Protein AF-A0A660LWH9-F1 (afdb_monomer_lite)

Sequence (101 aa):
MKLIKMLILSAFFALNLSALTEGVEYQTLAKPLNVPKNSVVKVFSYDCPHCYKFDRTITRKLMSKLDGVKFIPYHLSTKGKLGETTSKIFAALISIDEANG

Secondary structure (DSSP, 8-state):
-HHHHHHHHGGGG-----PPPBTTTB---SS-----SSEEEEEE-TT-HHHHHHIIIIIHHHHTTSTTPEEEEEE-TTSSTTHHHHHHHHHHHHHHHHHH-

Structure (mmCIF, N/CA/C/O backbone):
data_AF-A0A660LWH9-F1
#
_entry.id   AF-A0A660LWH9-F1
#
loop_
_atom_site.group_PDB
_atom_site.id
_atom_site.type_symbol
_atom_site.label_atom_id
_atom_site.label_alt_id
_atom_site.label_comp_id
_atom_site.label_asym_id
_atom_site.label_entity_id
_atom_site.label_seq_id
_atom_site.pdbx_PDB_ins_code
_atom_site.Cartn_x
_atom_site.Cartn_y
_atom_site.Cartn_z
_atom_site.occupancy
_atom_site.B_iso_or_equiv
_atom_site.auth_seq_id
_atom_site.auth_comp_id
_atom_site.auth_asym_id
_atom_site.auth_atom_id
_atom_site.pdbx_PDB_model_num
ATOM 1 N N . MET A 1 1 ? -17.688 36.190 45.289 1.00 48.94 1 MET A N 1
ATOM 2 C CA . MET A 1 1 ? -16.814 36.699 44.197 1.00 48.94 1 MET A CA 1
ATOM 3 C C . MET A 1 1 ? -15.541 35.875 43.939 1.00 48.94 1 MET A C 1
ATOM 5 O O . MET A 1 1 ? -15.004 35.989 42.846 1.00 48.94 1 MET A O 1
ATOM 9 N N . LYS A 1 2 ? -15.038 35.052 44.881 1.00 51.75 2 LYS A N 1
ATOM 10 C CA . LYS A 1 2 ? -13.839 34.208 44.662 1.00 51.75 2 LYS A CA 1
ATOM 11 C C . LYS A 1 2 ? -14.124 32.892 43.912 1.00 51.75 2 LYS A C 1
ATOM 13 O O . LYS A 1 2 ? -13.319 32.505 43.078 1.00 51.75 2 LYS A O 1
ATOM 18 N N . LEU A 1 3 ? -15.291 32.268 44.124 1.00 52.19 3 LEU A N 1
ATOM 19 C CA . LEU A 1 3 ? -15.672 31.027 43.423 1.00 52.19 3 LEU A CA 1
ATOM 20 C C . LEU A 1 3 ? -15.918 31.224 41.915 1.00 52.19 3 LEU A C 1
ATOM 22 O O . LEU A 1 3 ? -15.504 30.396 41.116 1.00 52.19 3 LEU A O 1
ATOM 26 N N . ILE A 1 4 ? -16.520 32.348 41.514 1.00 56.91 4 ILE A N 1
ATOM 27 C CA . ILE A 1 4 ? -16.802 32.644 40.095 1.00 56.91 4 ILE A CA 1
ATOM 28 C C . ILE A 1 4 ? -15.503 32.916 39.314 1.00 56.91 4 ILE A C 1
ATOM 30 O O . ILE A 1 4 ? -15.394 32.540 38.153 1.00 56.91 4 ILE A O 1
ATOM 34 N N . LYS A 1 5 ? -14.479 33.492 39.962 1.00 51.22 5 LYS A N 1
ATOM 35 C CA . LYS A 1 5 ? -13.157 33.704 39.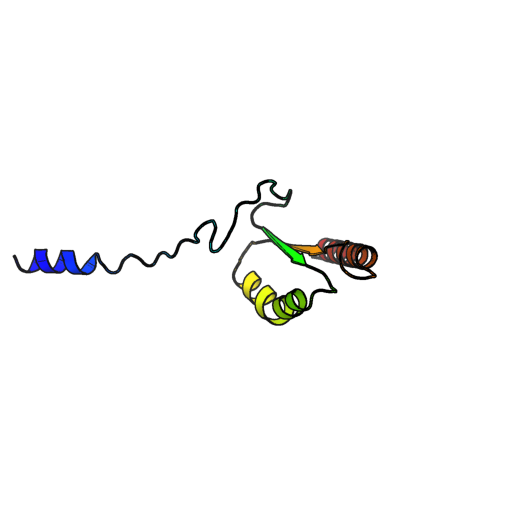345 1.00 51.22 5 LYS A CA 1
ATOM 36 C C . LYS A 1 5 ? -12.364 32.403 39.146 1.00 51.22 5 LYS A C 1
ATOM 38 O O . LYS A 1 5 ? -11.541 32.350 38.242 1.00 51.22 5 LYS A O 1
ATOM 43 N N . MET A 1 6 ? -12.624 31.363 39.944 1.00 54.28 6 MET A N 1
ATOM 44 C CA . MET A 1 6 ? -11.994 30.041 39.792 1.00 54.28 6 MET A CA 1
ATOM 45 C C . MET A 1 6 ? -12.577 29.231 38.626 1.00 54.28 6 MET A C 1
ATOM 47 O O . MET A 1 6 ? -11.861 28.434 38.032 1.00 54.28 6 MET A O 1
ATOM 51 N N . LEU A 1 7 ? -13.841 29.463 38.256 1.00 53.16 7 LEU A N 1
ATOM 52 C CA . LEU A 1 7 ? -14.500 28.712 37.180 1.00 53.16 7 LEU A CA 1
ATOM 53 C C . LEU A 1 7 ? -14.090 29.170 35.768 1.00 53.16 7 LEU A C 1
ATOM 55 O O . LEU A 1 7 ? -14.242 28.427 34.808 1.00 53.16 7 LEU A O 1
ATOM 59 N N . ILE A 1 8 ? -13.559 30.389 35.633 1.00 54.97 8 ILE A N 1
ATOM 60 C CA . ILE A 1 8 ? -13.118 30.944 34.341 1.00 54.97 8 ILE A CA 1
ATOM 61 C C . ILE A 1 8 ? -11.703 30.447 33.984 1.00 54.97 8 ILE A C 1
ATOM 63 O O . ILE A 1 8 ? -11.350 30.370 32.810 1.00 54.97 8 ILE A O 1
ATOM 67 N N . LEU A 1 9 ? -10.901 30.043 34.977 1.00 50.44 9 LEU A N 1
ATOM 68 C CA . LEU A 1 9 ? -9.522 29.594 34.759 1.00 50.44 9 LEU A CA 1
ATOM 69 C C . LEU A 1 9 ? -9.422 28.122 34.307 1.00 50.44 9 LEU A C 1
ATOM 71 O O . LEU A 1 9 ? -8.414 27.736 33.724 1.00 50.44 9 LEU A O 1
ATOM 75 N N . SER A 1 10 ? -10.464 27.307 34.510 1.00 53.41 10 SER A N 1
ATOM 76 C CA . SER A 1 10 ? -10.497 25.900 34.074 1.00 53.41 10 SER A CA 1
ATOM 77 C C . SER A 1 10 ? -10.957 25.698 32.623 1.00 53.41 10 SER A C 1
ATOM 79 O O . SER A 1 10 ? -10.800 24.605 32.085 1.00 53.41 10 SER A O 1
ATOM 81 N N . ALA A 1 11 ? -11.479 26.735 31.958 1.00 52.41 11 ALA A N 1
ATOM 82 C CA . ALA A 1 11 ? -11.965 26.645 30.577 1.00 52.41 11 ALA A CA 1
ATOM 83 C C . ALA A 1 11 ? -10.850 26.734 29.512 1.00 52.41 11 ALA A C 1
ATOM 85 O O . ALA A 1 11 ? -11.093 26.441 28.345 1.00 52.41 11 ALA A O 1
ATOM 86 N N . PHE A 1 12 ? -9.619 27.094 29.894 1.00 54.53 12 PHE A N 1
ATOM 87 C CA . PHE A 1 12 ? -8.501 27.256 28.954 1.00 54.53 12 PHE A CA 1
ATOM 88 C C . PHE A 1 12 ? -7.706 25.974 28.664 1.00 54.53 12 PHE A C 1
ATOM 90 O O . PHE A 1 12 ? -6.830 25.994 27.805 1.00 54.53 12 PHE A O 1
ATOM 97 N N . PHE A 1 13 ? -8.004 24.850 29.326 1.00 51.53 13 PHE A N 1
ATOM 98 C CA . PHE A 1 13 ? -7.251 23.600 29.132 1.00 51.53 13 PHE A CA 1
ATOM 99 C C . PHE A 1 13 ? -7.925 22.588 28.186 1.00 51.53 13 PHE A C 1
ATOM 101 O O . PHE A 1 13 ? -7.459 21.461 28.051 1.00 51.53 13 PHE A O 1
ATOM 108 N N . ALA A 1 14 ? -9.016 22.971 27.514 1.00 53.59 14 ALA A N 1
ATOM 109 C CA . ALA A 1 14 ? -9.835 22.061 26.704 1.00 53.59 14 ALA A CA 1
ATOM 110 C C . ALA A 1 14 ? -9.574 22.120 25.183 1.00 53.59 14 ALA A C 1
ATOM 112 O O . ALA A 1 14 ? -10.357 21.574 24.411 1.00 53.59 14 ALA A O 1
ATOM 113 N N . LEU A 1 15 ? -8.495 22.760 24.723 1.00 53.34 15 LEU A N 1
ATOM 114 C CA . LEU A 1 15 ? -8.195 22.895 23.291 1.00 53.34 15 LEU A CA 1
ATOM 115 C C . LEU A 1 15 ? -6.854 22.251 22.935 1.00 53.34 15 LEU A C 1
ATOM 117 O O . LEU A 1 15 ? -5.887 22.934 22.632 1.00 53.34 15 LEU A O 1
ATOM 121 N N . ASN A 1 16 ? -6.801 20.922 22.959 1.00 56.62 16 ASN A N 1
ATOM 122 C CA . ASN A 1 16 ? -5.847 20.167 22.140 1.00 56.62 16 ASN A CA 1
ATOM 123 C C . ASN A 1 16 ? -6.555 18.960 21.504 1.00 56.62 16 ASN A C 1
ATOM 125 O O . ASN A 1 16 ? -6.100 17.824 21.590 1.00 56.62 16 ASN A O 1
ATOM 129 N N . LEU A 1 17 ? -7.700 19.209 20.861 1.00 53.25 17 LEU A N 1
ATOM 130 C CA . LEU A 1 17 ? -8.150 18.361 19.761 1.00 53.25 17 LEU A CA 1
ATOM 131 C C . LEU A 1 17 ? -7.443 18.884 18.508 1.00 53.25 17 LEU A C 1
ATOM 133 O O . LEU A 1 17 ? -7.998 19.707 17.784 1.00 53.25 17 LEU A O 1
ATOM 137 N N . SER A 1 18 ? -6.206 18.447 18.261 1.00 63.06 18 SER A N 1
ATOM 138 C CA . SER A 1 18 ? -5.610 18.620 16.933 1.00 63.06 18 SER A CA 1
ATOM 139 C C . SER A 1 18 ? -6.352 17.700 15.970 1.00 63.06 18 SER A C 1
ATOM 141 O O . SER A 1 18 ? -5.930 16.576 15.701 1.00 63.06 18 SER A O 1
ATOM 143 N N . ALA A 1 19 ? -7.517 18.153 15.513 1.00 78.44 19 ALA A N 1
ATOM 144 C CA . ALA A 1 19 ? -8.152 17.600 14.335 1.00 78.44 19 ALA A CA 1
ATOM 145 C C . ALA A 1 19 ? -7.184 17.782 13.157 1.00 78.44 19 ALA A C 1
ATOM 147 O O . ALA A 1 19 ? -6.523 18.815 13.042 1.00 78.44 19 ALA A O 1
ATOM 148 N N . LEU A 1 20 ? -7.075 16.761 12.309 1.00 89.75 20 LEU A N 1
ATOM 149 C CA . LEU A 1 20 ? -6.286 16.849 11.085 1.00 89.75 20 LEU A CA 1
ATOM 150 C C . LEU A 1 20 ? -6.841 17.988 10.218 1.00 89.75 20 LEU A C 1
ATOM 152 O O . LEU A 1 20 ? -8.058 18.133 10.087 1.00 89.75 20 LEU A O 1
ATOM 156 N N . THR A 1 21 ? -5.957 18.768 9.611 1.00 93.06 21 THR A N 1
ATOM 157 C CA . THR A 1 21 ? -6.297 19.906 8.758 1.00 93.06 21 THR A CA 1
ATOM 158 C C . THR A 1 21 ? -6.126 19.520 7.290 1.00 93.06 21 THR A C 1
ATOM 160 O O . THR A 1 21 ? -5.078 19.020 6.869 1.00 93.06 21 THR A O 1
ATOM 163 N N . GLU A 1 22 ? -7.168 19.746 6.485 1.00 94.19 22 GLU A N 1
ATOM 164 C CA . GLU A 1 22 ? -7.093 19.525 5.040 1.00 94.19 22 GLU A CA 1
ATOM 165 C C . GLU A 1 22 ? -6.091 20.501 4.405 1.00 94.19 22 GLU A C 1
ATOM 167 O O . GLU A 1 22 ? -6.066 21.689 4.721 1.00 94.19 22 GLU A O 1
ATOM 172 N N . GLY A 1 23 ? -5.235 19.987 3.523 1.00 94.69 23 GLY A N 1
ATOM 173 C CA . GLY A 1 23 ? -4.127 20.731 2.927 1.00 94.69 23 GLY A CA 1
ATOM 174 C C . GLY A 1 23 ? -2.843 20.736 3.762 1.00 94.69 23 GLY A C 1
ATOM 175 O O . GLY A 1 23 ? -1.817 21.180 3.249 1.00 94.69 23 GLY A O 1
ATOM 176 N N . VAL A 1 24 ? -2.867 20.214 4.998 1.00 94.62 24 VAL A N 1
ATOM 177 C CA . VAL A 1 24 ? -1.672 20.052 5.846 1.00 94.62 24 VAL A CA 1
ATOM 178 C C . VAL A 1 24 ? -1.365 18.570 6.066 1.00 94.62 24 VAL A C 1
ATOM 180 O O . VAL A 1 24 ? -0.369 18.072 5.547 1.00 94.62 24 VAL A O 1
ATOM 183 N N . GLU A 1 25 ? -2.219 17.838 6.788 1.00 95.88 25 GLU A N 1
ATOM 184 C CA . GLU A 1 25 ? -1.988 16.414 7.078 1.00 95.88 25 GLU A CA 1
ATOM 185 C C . GLU A 1 25 ? -2.628 15.471 6.054 1.00 95.88 25 GLU A C 1
ATOM 187 O O . GLU A 1 25 ? -2.173 14.337 5.891 1.00 95.88 25 GLU A O 1
ATOM 192 N N . TYR A 1 26 ? -3.687 15.911 5.371 1.00 95.62 26 TYR A N 1
ATOM 193 C CA . TYR A 1 26 ? -4.378 15.111 4.362 1.00 95.62 26 TYR A CA 1
ATOM 194 C C . TYR A 1 26 ? -4.965 15.970 3.244 1.00 95.62 26 TYR A C 1
ATOM 196 O O . TYR A 1 26 ? -5.055 17.192 3.344 1.00 95.62 26 TYR A O 1
ATOM 204 N N . GLN A 1 27 ? -5.395 15.304 2.177 1.00 96.88 27 GLN A N 1
ATOM 205 C CA . GLN A 1 27 ? -6.143 15.913 1.088 1.00 96.88 27 GLN A CA 1
ATOM 206 C C . GLN A 1 27 ? -7.235 14.957 0.613 1.00 96.88 27 GLN A C 1
ATOM 208 O O . GLN A 1 27 ? -7.001 13.750 0.497 1.00 96.88 27 GLN A O 1
ATOM 213 N N . THR A 1 28 ? -8.412 15.497 0.298 1.00 96.62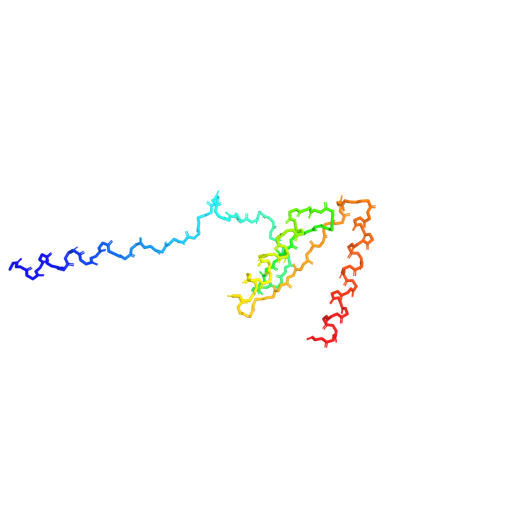 28 THR A N 1
ATOM 214 C CA . THR A 1 28 ? -9.474 14.730 -0.355 1.00 96.62 28 THR A CA 1
ATOM 215 C C . THR A 1 28 ? -9.124 14.487 -1.822 1.00 96.62 28 THR A C 1
ATOM 217 O O . THR A 1 28 ? -8.874 15.418 -2.588 1.00 96.62 28 THR A O 1
ATOM 220 N N . LEU A 1 29 ? -9.118 13.221 -2.247 1.00 96.12 29 LEU A N 1
ATOM 221 C CA . LEU A 1 29 ? -8.919 12.887 -3.656 1.00 96.12 29 LEU A CA 1
ATOM 222 C C . LEU A 1 29 ? -10.103 13.392 -4.485 1.00 96.12 29 LEU A C 1
ATOM 224 O O . LEU A 1 29 ? -11.242 13.001 -4.238 1.00 96.12 29 LEU A O 1
ATOM 228 N N . ALA A 1 30 ? -9.825 14.167 -5.536 1.00 97.69 30 ALA A N 1
ATOM 229 C CA . ALA A 1 30 ? -10.849 14.606 -6.489 1.00 97.69 30 ALA A CA 1
ATOM 230 C C . ALA A 1 30 ? -11.576 13.422 -7.154 1.00 97.69 30 ALA A C 1
ATOM 232 O O . ALA A 1 30 ? -12.764 13.500 -7.458 1.00 97.69 30 ALA A O 1
ATOM 233 N N . LYS A 1 31 ? -10.860 12.306 -7.352 1.00 97.50 31 LYS A N 1
ATOM 234 C CA . LYS A 1 31 ? -11.416 11.027 -7.798 1.00 97.50 31 LYS A CA 1
ATOM 235 C C . LYS A 1 31 ? -11.145 9.955 -6.736 1.00 97.50 31 LYS A C 1
ATOM 237 O O . LYS A 1 31 ? -10.026 9.441 -6.682 1.00 97.50 31 LYS A O 1
ATOM 242 N N . PRO A 1 32 ? -12.140 9.613 -5.901 1.00 95.19 32 PRO A N 1
ATOM 243 C CA . PRO A 1 32 ? -11.993 8.568 -4.897 1.00 95.19 32 PRO A CA 1
ATOM 244 C C . PRO A 1 32 ? -11.668 7.205 -5.518 1.00 95.19 32 PRO A C 1
ATOM 246 O O . PRO A 1 32 ? -12.106 6.885 -6.626 1.00 95.19 32 PRO A O 1
ATOM 249 N N . LEU A 1 33 ? -10.918 6.385 -4.783 1.00 94.69 33 LEU A N 1
ATOM 250 C CA . LEU A 1 33 ? -10.685 4.991 -5.151 1.00 94.69 33 LEU A CA 1
ATOM 251 C C . LEU A 1 33 ? -11.938 4.161 -4.859 1.00 94.69 33 LEU A C 1
ATOM 253 O O . LEU A 1 33 ? -12.587 4.344 -3.830 1.00 94.69 33 LEU A O 1
ATOM 257 N N . ASN A 1 34 ? -12.249 3.214 -5.742 1.00 95.81 34 ASN A N 1
ATOM 258 C CA . ASN A 1 34 ? -13.309 2.242 -5.501 1.00 95.81 34 ASN A CA 1
ATOM 259 C C . ASN A 1 34 ? -12.773 1.099 -4.626 1.00 95.81 34 ASN A C 1
ATOM 261 O O . ASN A 1 34 ? -12.344 0.066 -5.134 1.00 95.81 34 ASN A O 1
ATOM 265 N N . VAL A 1 35 ? -12.739 1.324 -3.314 1.00 95.12 35 VAL A N 1
ATOM 266 C CA . VAL A 1 35 ? -12.275 0.359 -2.309 1.00 95.12 35 VAL A CA 1
ATOM 267 C C . VAL A 1 35 ? -13.295 0.242 -1.173 1.00 95.12 35 VAL A C 1
ATOM 269 O O . VAL A 1 35 ? -14.079 1.172 -0.963 1.00 95.12 35 VAL A O 1
ATOM 272 N N . PRO A 1 36 ? -13.311 -0.875 -0.422 1.00 94.50 36 PRO A N 1
ATOM 273 C CA . PRO A 1 36 ? -14.191 -1.022 0.731 1.00 94.50 36 PRO A CA 1
ATOM 274 C C . PRO A 1 36 ? -14.056 0.140 1.719 1.00 94.50 36 PRO A C 1
ATOM 276 O O . PRO A 1 36 ? -12.957 0.648 1.959 1.00 94.50 36 PRO A O 1
ATOM 279 N N . LYS A 1 37 ? -15.173 0.536 2.336 1.00 92.44 37 LYS A N 1
ATOM 280 C CA . LYS A 1 37 ? -15.150 1.467 3.472 1.00 92.44 37 LYS A CA 1
ATOM 281 C C . LYS A 1 37 ? -14.329 0.872 4.622 1.00 92.44 37 LYS A C 1
ATOM 283 O O . LYS A 1 37 ? -14.195 -0.344 4.723 1.00 92.44 37 LYS A O 1
ATOM 288 N N . ASN A 1 38 ? -13.821 1.739 5.497 1.00 95.00 38 ASN A N 1
ATOM 289 C CA . ASN A 1 38 ? -12.957 1.357 6.617 1.00 95.00 38 ASN A CA 1
ATOM 290 C C . ASN A 1 38 ? -11.681 0.623 6.164 1.00 95.00 38 ASN A C 1
ATOM 292 O O . ASN A 1 38 ? -11.325 -0.433 6.685 1.00 95.00 38 ASN A O 1
ATOM 296 N N . SER A 1 39 ? -11.005 1.172 5.152 1.00 96.31 39 SER A N 1
ATOM 297 C CA . SER A 1 39 ? -9.751 0.632 4.633 1.00 96.31 39 SER A CA 1
ATOM 298 C C . SER A 1 39 ? -8.652 1.687 4.560 1.00 96.31 39 SER A C 1
ATOM 300 O O . SER A 1 39 ? -8.912 2.884 4.441 1.00 96.31 39 SER A O 1
ATOM 302 N N . VAL A 1 40 ? -7.408 1.218 4.621 1.00 97.19 40 VAL A N 1
ATOM 303 C CA . VAL A 1 40 ? -6.205 2.001 4.342 1.00 97.19 40 VAL A CA 1
ATOM 304 C C . VAL A 1 40 ? -5.559 1.415 3.099 1.00 97.19 40 VAL A C 1
ATOM 306 O O . VAL A 1 40 ? -5.039 0.297 3.120 1.00 97.19 40 VAL A O 1
ATOM 309 N N . VAL A 1 41 ? -5.583 2.186 2.013 1.00 97.62 41 VAL A N 1
ATOM 310 C CA . VAL A 1 41 ? -4.870 1.841 0.783 1.00 97.62 41 VAL A CA 1
ATOM 311 C C . VAL A 1 41 ? -3.454 2.387 0.866 1.00 97.62 41 VAL A C 1
ATOM 313 O O . VAL A 1 41 ? -3.257 3.584 1.077 1.00 97.62 41 VAL A O 1
ATOM 316 N N . LYS A 1 42 ? -2.457 1.530 0.647 1.00 97.69 42 LYS A N 1
ATOM 317 C CA . LYS A 1 42 ? -1.065 1.958 0.501 1.00 97.69 42 LYS A CA 1
ATOM 318 C C . LYS A 1 42 ? -0.618 1.781 -0.939 1.00 97.69 42 LYS A C 1
ATOM 320 O O . LYS A 1 42 ? -0.403 0.656 -1.382 1.00 97.69 42 LYS A O 1
ATOM 325 N N . VAL A 1 43 ? -0.405 2.893 -1.638 1.00 97.69 43 VAL A N 1
ATOM 326 C CA . VAL A 1 43 ? 0.262 2.872 -2.944 1.00 97.69 43 VAL A CA 1
ATOM 327 C C . VAL A 1 43 ? 1.767 2.740 -2.722 1.00 97.69 43 VAL A C 1
ATOM 329 O O . VAL A 1 43 ? 2.360 3.520 -1.975 1.00 97.69 43 VAL A O 1
ATOM 332 N N . PHE A 1 44 ? 2.397 1.745 -3.339 1.00 98.38 44 PHE A N 1
ATOM 333 C CA . PHE A 1 44 ? 3.825 1.483 -3.167 1.00 98.38 44 PHE A CA 1
ATOM 334 C C . PHE A 1 44 ? 4.457 0.910 -4.436 1.00 98.38 44 PHE A C 1
ATOM 336 O O . PHE A 1 44 ? 3.774 0.534 -5.381 1.00 98.38 44 PHE A O 1
ATOM 343 N N . SER A 1 45 ? 5.783 0.829 -4.456 1.00 98.31 45 SER A N 1
ATOM 344 C CA . SER A 1 45 ? 6.528 0.107 -5.486 1.00 98.31 45 SER A CA 1
ATOM 345 C C . SER A 1 45 ? 7.678 -0.647 -4.835 1.00 98.31 45 SER A C 1
ATOM 347 O O . SER A 1 45 ? 8.242 -0.169 -3.848 1.00 98.31 45 SER A O 1
ATOM 349 N N . TYR A 1 46 ? 8.052 -1.798 -5.394 1.00 97.50 46 TYR A N 1
ATOM 350 C CA . TYR A 1 46 ? 9.263 -2.505 -4.969 1.00 97.50 46 TYR A CA 1
ATOM 351 C C . TYR A 1 46 ? 10.532 -1.664 -5.203 1.00 97.50 46 TYR A C 1
ATOM 353 O O . TYR A 1 46 ? 11.499 -1.771 -4.456 1.00 97.50 46 TYR A O 1
ATOM 361 N N . ASP A 1 47 ? 10.502 -0.775 -6.199 1.00 97.69 47 ASP A N 1
ATOM 362 C CA . ASP A 1 47 ? 11.616 0.082 -6.613 1.00 97.69 47 ASP A CA 1
ATOM 363 C C . ASP A 1 47 ? 11.583 1.457 -5.907 1.00 97.69 47 ASP A C 1
ATOM 365 O O . ASP A 1 47 ? 11.930 2.501 -6.461 1.00 97.69 47 ASP A O 1
ATOM 369 N N . CYS A 1 48 ? 11.068 1.494 -4.675 1.00 98.00 48 CYS A N 1
ATOM 370 C CA . CYS A 1 48 ? 10.880 2.711 -3.886 1.00 98.00 48 CYS A CA 1
ATOM 371 C C . CYS A 1 48 ? 11.571 2.577 -2.512 1.00 98.00 48 CYS A C 1
ATOM 373 O O . CYS A 1 48 ? 11.012 1.961 -1.598 1.00 98.00 48 CYS A O 1
ATOM 375 N N . PRO A 1 49 ? 12.754 3.194 -2.302 1.00 97.81 49 PRO A N 1
ATOM 376 C CA . PRO A 1 49 ? 13.495 3.062 -1.042 1.00 97.81 49 PRO A CA 1
ATOM 377 C C . PRO A 1 49 ? 12.740 3.656 0.159 1.00 97.81 49 PRO A C 1
ATOM 379 O O . PRO A 1 49 ? 12.827 3.138 1.274 1.00 97.81 49 PRO A O 1
ATOM 382 N N . HIS A 1 50 ? 11.942 4.706 -0.061 1.00 98.06 50 HIS A N 1
ATOM 383 C CA . HIS A 1 50 ? 11.065 5.264 0.971 1.00 98.06 50 HIS A CA 1
ATOM 384 C C . HIS A 1 50 ? 9.967 4.280 1.380 1.00 98.06 50 HIS A C 1
ATOM 386 O O . HIS A 1 50 ? 9.723 4.106 2.572 1.00 98.06 50 HIS A O 1
ATOM 392 N N . CYS A 1 51 ? 9.362 3.591 0.410 1.00 97.88 51 CYS A N 1
ATOM 393 C CA . CYS A 1 51 ? 8.336 2.584 0.646 1.00 97.88 51 CYS A CA 1
ATOM 394 C C . CYS A 1 51 ? 8.907 1.440 1.492 1.00 97.88 51 CYS A C 1
ATOM 396 O O . CYS A 1 51 ? 8.330 1.111 2.527 1.00 97.88 51 CYS A O 1
ATOM 398 N N . TYR A 1 52 ? 10.102 0.951 1.137 1.00 97.75 52 TYR A N 1
ATOM 399 C CA . TYR A 1 52 ? 10.828 -0.062 1.907 1.00 97.75 52 TYR A CA 1
ATOM 400 C C . TYR A 1 52 ? 11.096 0.370 3.358 1.00 97.75 52 TYR A C 1
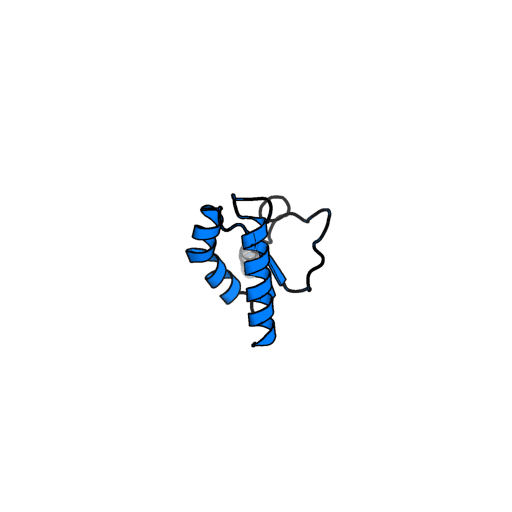ATOM 402 O O . TYR A 1 52 ? 10.773 -0.360 4.299 1.00 97.75 52 TYR A O 1
ATOM 410 N N . LYS A 1 53 ? 11.636 1.580 3.574 1.00 98.06 53 LYS A N 1
ATOM 411 C CA . LYS A 1 53 ? 11.877 2.105 4.931 1.00 98.06 53 LYS A CA 1
ATOM 412 C C . LYS A 1 53 ? 10.574 2.218 5.728 1.00 98.06 53 LYS A C 1
ATOM 414 O O . LYS A 1 53 ? 10.545 1.873 6.912 1.00 98.06 53 LYS A O 1
ATOM 419 N N . PHE A 1 54 ? 9.502 2.678 5.089 1.00 97.81 54 PHE A N 1
ATOM 420 C CA . PHE A 1 54 ? 8.203 2.878 5.725 1.00 97.81 54 PHE A CA 1
ATOM 421 C C . PHE A 1 54 ? 7.515 1.549 6.070 1.00 97.81 54 PHE A C 1
ATOM 423 O O . PHE A 1 54 ? 6.927 1.428 7.144 1.00 97.81 54 PHE A O 1
ATOM 430 N N . ASP A 1 55 ? 7.628 0.519 5.226 1.00 97.00 55 ASP A N 1
ATOM 431 C CA . ASP A 1 55 ? 7.145 -0.837 5.532 1.00 97.00 55 ASP A CA 1
ATOM 432 C C . ASP A 1 55 ? 7.865 -1.454 6.721 1.00 97.00 55 ASP A C 1
ATOM 434 O O . ASP A 1 55 ? 7.225 -1.963 7.641 1.00 97.00 55 ASP A O 1
ATOM 438 N N . ARG A 1 56 ? 9.192 -1.324 6.764 1.00 96.62 56 ARG A N 1
ATOM 439 C CA . ARG A 1 56 ? 9.993 -1.897 7.850 1.00 96.62 56 ARG A CA 1
ATOM 440 C C . ARG A 1 56 ? 9.761 -1.250 9.208 1.00 96.62 56 ARG A C 1
ATOM 442 O O . ARG A 1 56 ? 9.995 -1.896 10.226 1.00 96.62 56 ARG A O 1
ATOM 449 N N . THR A 1 57 ? 9.369 0.022 9.243 1.00 96.06 57 THR A N 1
ATOM 450 C CA . THR A 1 57 ? 9.366 0.797 10.493 1.00 96.06 57 THR A CA 1
ATOM 451 C C . THR A 1 57 ? 7.989 1.279 10.936 1.00 96.06 57 THR A C 1
ATOM 453 O O . THR A 1 57 ? 7.746 1.307 12.146 1.00 96.06 57 THR A O 1
ATOM 456 N N . ILE A 1 58 ? 7.096 1.629 10.003 1.00 96.88 58 ILE A N 1
ATOM 457 C CA . ILE A 1 58 ? 5.833 2.321 10.300 1.00 96.88 58 ILE A CA 1
ATOM 458 C C . ILE A 1 58 ? 4.609 1.471 9.970 1.00 96.88 58 ILE A C 1
ATOM 460 O O . ILE A 1 58 ? 3.746 1.334 10.829 1.00 96.88 58 ILE A O 1
ATOM 464 N N . THR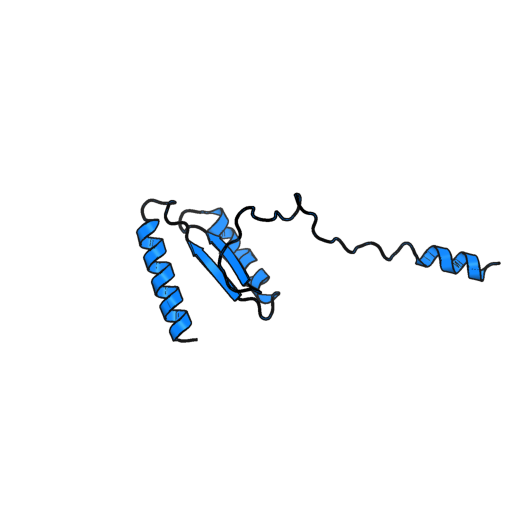 A 1 59 ? 4.532 0.873 8.777 1.00 96.50 59 THR A N 1
ATOM 465 C CA . THR A 1 59 ? 3.281 0.276 8.252 1.00 96.50 59 THR A CA 1
ATOM 466 C C . THR A 1 59 ? 2.659 -0.730 9.223 1.00 96.50 59 THR A C 1
ATOM 468 O O . THR A 1 59 ? 1.497 -0.584 9.594 1.00 96.50 59 THR A O 1
ATOM 471 N N . ARG A 1 60 ? 3.452 -1.677 9.744 1.00 94.56 60 ARG A N 1
ATOM 472 C CA . ARG A 1 60 ? 2.971 -2.649 10.740 1.00 94.56 60 ARG A CA 1
ATOM 473 C C . ARG A 1 60 ? 2.470 -1.984 12.027 1.00 94.56 60 ARG A C 1
ATOM 475 O O . ARG A 1 60 ? 1.440 -2.378 12.555 1.00 94.56 60 ARG A O 1
ATOM 482 N N . LYS A 1 61 ? 3.199 -0.982 12.530 1.00 96.38 61 LYS A N 1
ATOM 483 C CA . LYS A 1 61 ? 2.854 -0.265 13.771 1.00 96.38 61 LYS A CA 1
ATOM 484 C C . LYS A 1 61 ? 1.619 0.621 13.611 1.00 96.38 61 LYS A C 1
ATOM 486 O O . LYS A 1 61 ? 0.931 0.875 14.592 1.00 96.38 61 LYS A O 1
ATOM 491 N N . LEU A 1 62 ? 1.387 1.145 12.409 1.00 95.06 62 LEU A N 1
ATOM 492 C CA . LEU A 1 62 ? 0.196 1.923 12.091 1.00 95.06 62 LEU A CA 1
ATOM 493 C C . LEU A 1 62 ? -1.023 1.006 12.058 1.00 95.06 62 LEU A C 1
ATOM 495 O O . LEU A 1 62 ? -1.982 1.257 12.776 1.00 95.06 62 LEU A O 1
ATOM 499 N N . MET A 1 63 ? -0.955 -0.081 11.286 1.00 95.81 63 MET A N 1
ATOM 500 C CA . MET A 1 63 ? -2.086 -0.999 11.159 1.00 95.81 63 MET A CA 1
ATOM 501 C C . MET A 1 63 ? -2.438 -1.681 12.484 1.00 95.81 63 MET A C 1
ATOM 503 O O . MET A 1 63 ? -3.613 -1.873 12.758 1.00 95.81 63 MET A O 1
ATOM 507 N N . SER A 1 64 ? -1.463 -1.944 13.363 1.00 95.81 64 SER A N 1
ATOM 508 C CA . SER A 1 64 ? -1.735 -2.488 14.703 1.00 95.81 64 SER A CA 1
ATOM 509 C C . SER A 1 64 ? -2.464 -1.527 15.654 1.00 95.81 64 SER A C 1
ATOM 511 O O . SER A 1 64 ? -2.732 -1.902 16.787 1.00 95.81 64 SER A O 1
ATOM 513 N N . LYS A 1 65 ? -2.688 -0.267 15.259 1.00 96.31 65 LYS A N 1
ATOM 514 C CA . LYS A 1 65 ? -3.470 0.722 16.021 1.00 96.31 65 LYS A CA 1
ATOM 515 C C . LYS A 1 65 ? -4.853 0.976 15.412 1.00 96.31 65 LYS A C 1
ATOM 517 O O . LYS A 1 65 ? -5.593 1.801 15.936 1.00 96.31 65 LYS A O 1
ATOM 522 N N . LEU A 1 66 ? -5.158 0.348 14.278 1.00 95.00 66 LEU A N 1
ATOM 523 C CA . LEU A 1 66 ? -6.358 0.594 13.484 1.00 95.00 66 LEU A CA 1
ATOM 524 C C . LEU A 1 66 ? -7.218 -0.672 13.458 1.00 95.00 66 LEU A C 1
ATOM 526 O O . LEU A 1 66 ? -7.256 -1.399 12.464 1.00 95.00 66 LEU A O 1
ATOM 530 N N . ASP A 1 67 ? -7.896 -0.934 14.572 1.00 93.62 67 ASP A N 1
ATOM 531 C CA . ASP A 1 67 ? -8.735 -2.121 14.721 1.00 93.62 67 ASP A CA 1
ATOM 532 C C . ASP A 1 67 ? -9.904 -2.111 13.726 1.00 93.62 67 ASP A C 1
ATOM 534 O O . ASP A 1 67 ? -10.574 -1.099 13.513 1.00 93.62 67 ASP A O 1
ATOM 538 N N . GLY A 1 68 ? -10.141 -3.258 13.088 1.00 93.44 68 GLY A N 1
ATOM 539 C CA . GLY A 1 68 ? -11.211 -3.425 12.101 1.00 93.44 68 GLY A CA 1
ATOM 540 C C . GLY A 1 68 ? -10.984 -2.706 10.764 1.00 93.44 68 GLY A C 1
ATOM 541 O O . GLY A 1 68 ? -11.892 -2.695 9.932 1.00 93.44 68 GLY A O 1
ATOM 542 N N . VAL A 1 69 ? -9.804 -2.117 10.533 1.00 96.50 69 VAL A N 1
ATOM 543 C CA . VAL A 1 69 ? -9.465 -1.431 9.277 1.00 96.50 69 VAL A CA 1
ATOM 544 C C . VAL A 1 69 ? -8.764 -2.383 8.306 1.00 96.50 69 VAL A C 1
ATOM 546 O O . VAL A 1 69 ? -7.705 -2.931 8.612 1.00 96.50 69 VAL A O 1
ATOM 549 N N . LYS A 1 70 ? -9.311 -2.549 7.092 1.00 94.88 70 LYS A N 1
ATOM 550 C CA . LYS A 1 70 ? -8.698 -3.399 6.052 1.00 94.88 70 LYS A CA 1
ATOM 551 C C . LYS A 1 70 ? -7.463 -2.715 5.458 1.00 94.88 70 LYS A C 1
ATOM 553 O O . LYS A 1 70 ? -7.562 -1.616 4.915 1.00 94.88 70 LYS A O 1
ATOM 558 N N . PHE A 1 71 ? -6.309 -3.377 5.496 1.00 95.94 71 PHE A N 1
ATOM 559 C CA . PHE A 1 71 ? -5.123 -2.929 4.763 1.00 95.94 71 PHE A CA 1
ATOM 560 C C . PHE A 1 71 ? -5.187 -3.390 3.302 1.00 95.94 71 PHE A C 1
ATOM 562 O O . PHE A 1 71 ? -5.436 -4.564 3.040 1.00 95.94 71 PHE A O 1
ATOM 569 N N . ILE A 1 72 ? -4.966 -2.478 2.351 1.00 96.50 72 ILE A N 1
ATOM 570 C CA . ILE A 1 72 ? -5.039 -2.763 0.911 1.00 96.50 72 ILE A CA 1
ATOM 571 C C . ILE A 1 72 ? -3.756 -2.263 0.221 1.00 96.50 72 ILE A C 1
ATOM 573 O O . ILE A 1 72 ? -3.625 -1.069 -0.064 1.00 96.50 72 ILE A O 1
ATOM 577 N N . PRO A 1 73 ? -2.780 -3.142 -0.053 1.00 96.81 73 PRO A N 1
ATOM 578 C CA . PRO A 1 73 ? -1.560 -2.757 -0.756 1.00 96.81 73 PRO A CA 1
ATOM 579 C C . PRO A 1 73 ? -1.802 -2.647 -2.271 1.00 96.81 73 PRO A C 1
ATOM 581 O O . PRO A 1 73 ? -2.157 -3.620 -2.929 1.00 96.81 73 PRO A O 1
ATOM 584 N N . TYR A 1 74 ? -1.572 -1.463 -2.847 1.00 97.19 74 TYR A N 1
ATOM 585 C CA . TYR A 1 74 ? -1.662 -1.191 -4.287 1.00 97.19 74 TYR A CA 1
ATOM 586 C C . TYR A 1 74 ? -0.269 -0.963 -4.872 1.00 97.19 74 TYR A C 1
ATOM 588 O O . TYR A 1 74 ? 0.352 0.082 -4.672 1.00 97.19 74 TYR A O 1
ATOM 596 N N . HIS A 1 75 ? 0.235 -1.953 -5.605 1.00 98.38 75 HIS A N 1
ATOM 597 C CA . HIS A 1 75 ? 1.526 -1.829 -6.266 1.00 98.38 75 HIS A CA 1
ATOM 598 C C . HIS A 1 75 ? 1.422 -0.974 -7.540 1.00 98.38 75 HIS A C 1
ATOM 600 O O . HIS A 1 75 ? 0.539 -1.171 -8.373 1.00 98.38 75 HIS A O 1
ATOM 606 N N . LEU A 1 76 ? 2.352 -0.036 -7.712 1.00 98.00 76 LEU A N 1
ATOM 607 C CA . LEU A 1 76 ? 2.449 0.827 -8.882 1.00 98.00 76 LEU A CA 1
ATOM 608 C C . LEU A 1 76 ? 3.209 0.115 -10.009 1.00 98.00 76 LEU A C 1
ATOM 610 O O . LEU A 1 76 ? 4.439 0.037 -9.993 1.00 98.00 76 LEU A O 1
ATOM 614 N N . SER A 1 77 ? 2.476 -0.367 -11.013 1.00 97.56 77 SER A N 1
ATOM 615 C CA . SER A 1 77 ? 3.028 -1.126 -12.146 1.00 97.56 77 SER A CA 1
ATOM 616 C C . SER A 1 77 ? 3.953 -0.329 -13.065 1.00 97.56 77 SER A C 1
ATOM 618 O O . SER A 1 77 ? 4.761 -0.914 -13.778 1.00 97.56 77 SER A O 1
ATOM 620 N N . THR A 1 78 ? 3.864 0.999 -13.046 1.00 97.50 78 THR A N 1
ATOM 621 C CA . THR A 1 78 ? 4.638 1.889 -13.923 1.00 97.50 78 THR A CA 1
ATOM 622 C C . THR A 1 78 ? 6.035 2.214 -13.395 1.00 97.50 78 THR A C 1
ATOM 624 O O . THR A 1 78 ? 6.792 2.912 -14.068 1.00 97.50 78 THR A O 1
ATOM 627 N N . LYS A 1 79 ? 6.398 1.738 -12.195 1.00 96.00 79 LYS A N 1
ATOM 628 C CA . LYS A 1 79 ? 7.688 2.027 -11.560 1.00 96.00 79 LYS A CA 1
ATOM 629 C C . LYS A 1 79 ? 8.568 0.778 -11.465 1.00 96.00 79 LYS A C 1
ATOM 631 O O . LYS A 1 79 ? 8.117 -0.281 -11.032 1.00 96.00 79 LYS A O 1
ATOM 636 N N . GLY A 1 80 ? 9.844 0.953 -11.808 1.00 96.38 80 GLY A N 1
ATOM 637 C CA . GLY A 1 80 ? 10.845 -0.109 -11.844 1.00 96.38 80 GLY A CA 1
ATOM 638 C C . GLY A 1 80 ? 10.796 -0.926 -13.136 1.00 96.38 80 GLY A C 1
ATOM 639 O O . GLY A 1 80 ? 9.784 -0.978 -13.831 1.00 96.38 80 GLY A O 1
ATOM 640 N N . LYS A 1 81 ? 11.909 -1.590 -13.464 1.00 97.69 81 LYS A N 1
ATOM 641 C CA . LYS A 1 81 ? 12.048 -2.386 -14.700 1.00 97.69 81 LYS A CA 1
ATOM 642 C C . LYS A 1 81 ? 11.068 -3.560 -14.793 1.00 97.69 81 LYS A C 1
ATOM 644 O O . LYS A 1 81 ? 10.767 -4.012 -15.888 1.00 97.69 81 LYS A O 1
ATOM 649 N N . LEU A 1 82 ? 10.598 -4.059 -13.651 1.00 97.81 82 LEU A N 1
ATOM 650 C CA . LEU A 1 82 ? 9.702 -5.211 -13.544 1.00 97.81 82 LEU A CA 1
ATOM 651 C C . LEU A 1 82 ? 8.323 -4.818 -13.002 1.00 97.81 82 LEU A C 1
ATOM 653 O O . LEU A 1 82 ? 7.616 -5.670 -12.478 1.00 97.81 82 LEU A O 1
ATOM 657 N N . GLY A 1 83 ? 7.933 -3.542 -13.089 1.00 97.94 83 GLY A N 1
ATOM 658 C CA . GLY A 1 83 ? 6.746 -3.024 -12.406 1.00 97.94 83 GLY A CA 1
ATOM 659 C C . GLY A 1 83 ? 5.459 -3.816 -12.677 1.00 97.94 83 GLY A C 1
ATOM 660 O O . GLY A 1 83 ? 4.755 -4.180 -11.731 1.00 97.94 83 GLY A O 1
ATOM 661 N N . GLU A 1 84 ? 5.166 -4.163 -13.933 1.00 98.25 84 GLU A N 1
ATOM 662 C CA . GLU A 1 84 ? 3.992 -4.976 -14.281 1.00 98.25 84 GLU A CA 1
ATOM 663 C C . GLU A 1 84 ? 4.091 -6.406 -13.731 1.00 98.25 84 GLU A C 1
ATOM 665 O O . GLU A 1 84 ? 3.155 -6.886 -13.088 1.00 98.25 84 GLU A O 1
ATOM 670 N N . THR A 1 85 ? 5.236 -7.067 -13.919 1.00 98.38 85 THR A N 1
ATOM 671 C CA . THR A 1 85 ? 5.494 -8.420 -13.406 1.00 98.38 85 THR A CA 1
ATOM 672 C C . THR A 1 85 ? 5.322 -8.476 -11.893 1.00 98.38 85 THR A C 1
ATOM 674 O O . THR A 1 85 ? 4.592 -9.320 -11.381 1.00 98.38 85 THR A O 1
ATOM 677 N N . THR A 1 86 ? 5.926 -7.535 -11.168 1.00 98.00 86 THR A N 1
ATOM 678 C CA . THR A 1 86 ? 5.819 -7.457 -9.711 1.00 98.00 86 THR A CA 1
ATOM 679 C C . THR A 1 86 ? 4.381 -7.172 -9.272 1.00 98.00 86 THR A C 1
ATOM 681 O O . THR A 1 86 ? 3.918 -7.754 -8.295 1.00 98.00 86 THR A O 1
ATOM 684 N N . SER A 1 87 ? 3.632 -6.345 -10.012 1.00 98.56 87 SER A N 1
ATOM 685 C CA . SER A 1 87 ? 2.207 -6.108 -9.723 1.00 98.56 87 SER A CA 1
ATOM 686 C C . SER A 1 87 ? 1.392 -7.395 -9.809 1.00 98.56 87 SER A C 1
ATOM 688 O O . SER A 1 87 ? 0.586 -7.662 -8.923 1.00 98.56 87 SER A O 1
ATOM 690 N N . LYS A 1 88 ? 1.629 -8.213 -10.844 1.00 98.50 88 LYS A N 1
ATOM 691 C CA . LYS A 1 88 ? 0.965 -9.514 -11.016 1.00 98.50 88 LYS A CA 1
ATOM 692 C C . LYS A 1 88 ? 1.324 -10.482 -9.892 1.00 98.50 88 LYS A C 1
ATOM 694 O O . LYS A 1 88 ? 0.435 -11.140 -9.365 1.00 98.50 88 LYS A O 1
ATOM 699 N N . ILE A 1 89 ? 2.597 -10.528 -9.492 1.00 98.44 89 ILE A N 1
ATOM 700 C CA . ILE A 1 89 ? 3.053 -11.363 -8.371 1.00 98.44 89 ILE A CA 1
ATOM 701 C C . ILE A 1 89 ? 2.353 -10.946 -7.075 1.00 98.44 89 ILE A C 1
ATOM 703 O O . ILE A 1 89 ? 1.772 -11.794 -6.406 1.00 98.44 89 ILE A O 1
ATOM 707 N N . PHE A 1 90 ? 2.355 -9.654 -6.731 1.00 98.19 90 PHE A N 1
ATOM 708 C CA . PHE A 1 90 ? 1.681 -9.188 -5.519 1.00 98.19 90 PHE A CA 1
ATOM 709 C C . PHE A 1 90 ? 0.177 -9.458 -5.555 1.00 98.19 90 PHE A C 1
ATOM 711 O O . PHE A 1 90 ? -0.358 -9.948 -4.569 1.00 98.19 90 PHE A O 1
ATOM 7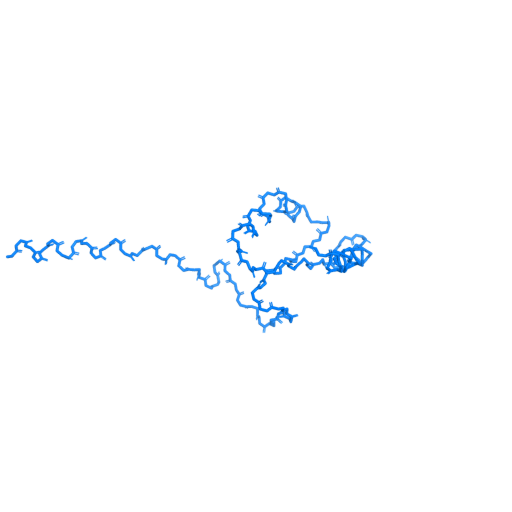18 N N . ALA A 1 91 ? -0.495 -9.203 -6.681 1.00 97.75 91 ALA A N 1
ATOM 719 C CA . ALA A 1 91 ? -1.919 -9.498 -6.823 1.00 97.75 91 ALA A CA 1
ATOM 720 C C . ALA A 1 91 ? -2.224 -10.993 -6.627 1.00 97.75 91 ALA A C 1
ATOM 722 O O . ALA A 1 91 ? -3.179 -11.333 -5.933 1.00 97.75 91 ALA A O 1
ATOM 723 N N . ALA A 1 92 ? -1.396 -11.881 -7.188 1.00 98.12 92 ALA A N 1
ATOM 724 C CA . ALA A 1 92 ? -1.547 -13.322 -7.012 1.00 98.12 92 ALA A CA 1
ATOM 725 C C . ALA A 1 92 ? -1.361 -13.742 -5.547 1.00 98.12 92 ALA A C 1
ATOM 727 O O . ALA A 1 92 ? -2.191 -14.472 -5.020 1.00 98.12 92 ALA A O 1
ATOM 728 N N . LEU A 1 93 ? -0.313 -13.252 -4.879 1.00 98.00 93 LEU A N 1
ATOM 729 C CA . LEU A 1 93 ? -0.054 -13.573 -3.472 1.00 98.00 93 LEU A CA 1
ATOM 730 C C . LEU A 1 93 ? -1.165 -13.054 -2.553 1.00 98.00 93 LEU A C 1
ATOM 732 O O . LEU A 1 93 ? -1.640 -13.802 -1.712 1.00 98.00 93 LEU A O 1
ATOM 736 N N . ILE A 1 94 ? -1.647 -11.827 -2.772 1.00 96.38 94 ILE A N 1
ATOM 737 C CA . ILE A 1 94 ? -2.790 -11.278 -2.027 1.00 96.38 94 ILE A CA 1
ATOM 738 C C . ILE A 1 94 ? -4.032 -12.149 -2.231 1.00 96.38 94 ILE A C 1
ATOM 740 O O . ILE A 1 94 ? -4.715 -12.465 -1.267 1.00 96.38 94 ILE A O 1
ATOM 744 N N . SER A 1 95 ? -4.313 -12.567 -3.468 1.00 96.44 95 SER A N 1
ATOM 745 C CA . SER A 1 95 ? -5.455 -13.442 -3.753 1.00 96.44 95 SER A CA 1
ATOM 746 C C . SER A 1 95 ? -5.329 -14.809 -3.078 1.00 96.44 95 SER A C 1
ATOM 748 O O . SER A 1 95 ? -6.347 -15.393 -2.717 1.00 96.44 95 SER A O 1
ATOM 750 N N . ILE A 1 96 ? -4.109 -15.334 -2.943 1.00 97.19 96 ILE A N 1
ATOM 751 C CA . ILE A 1 96 ? -3.841 -16.589 -2.234 1.00 97.19 96 ILE A CA 1
ATOM 752 C C . ILE A 1 96 ? -4.053 -16.401 -0.730 1.00 97.19 96 ILE A C 1
ATOM 754 O O . ILE A 1 96 ? -4.718 -17.228 -0.115 1.00 97.19 96 ILE A O 1
ATOM 758 N N . ASP A 1 97 ? -3.536 -15.321 -0.147 1.00 95.31 97 ASP A N 1
ATOM 759 C CA . ASP A 1 97 ? -3.722 -15.014 1.275 1.00 95.31 97 ASP A CA 1
ATOM 760 C C . ASP A 1 97 ? -5.213 -14.816 1.596 1.00 95.31 97 ASP A C 1
ATOM 762 O O . ASP A 1 97 ? -5.739 -15.443 2.509 1.00 95.31 97 ASP A O 1
ATOM 766 N N . GLU A 1 98 ? -5.947 -14.045 0.785 1.00 92.62 98 GLU A N 1
ATOM 767 C CA . GLU A 1 98 ? -7.394 -13.842 0.967 1.00 92.62 98 GLU A CA 1
ATOM 768 C C . GLU A 1 98 ? -8.202 -15.147 0.869 1.00 92.62 98 GLU A C 1
ATOM 770 O O . GLU A 1 98 ? -9.237 -15.274 1.523 1.00 92.62 98 GLU A O 1
ATOM 775 N N . ALA A 1 99 ? -7.742 -16.122 0.080 1.00 95.12 99 ALA A N 1
ATOM 776 C CA . ALA A 1 99 ? -8.375 -17.436 -0.010 1.00 95.12 99 ALA A CA 1
ATOM 777 C C . ALA A 1 99 ? -8.079 -18.339 1.202 1.00 95.12 99 ALA A C 1
ATOM 779 O O . ALA A 1 99 ? -8.850 -19.263 1.463 1.00 95.12 99 ALA A O 1
ATOM 780 N N . ASN A 1 100 ? -6.984 -18.089 1.927 1.00 94.19 100 ASN A N 1
ATOM 781 C CA . ASN A 1 100 ? -6.518 -18.927 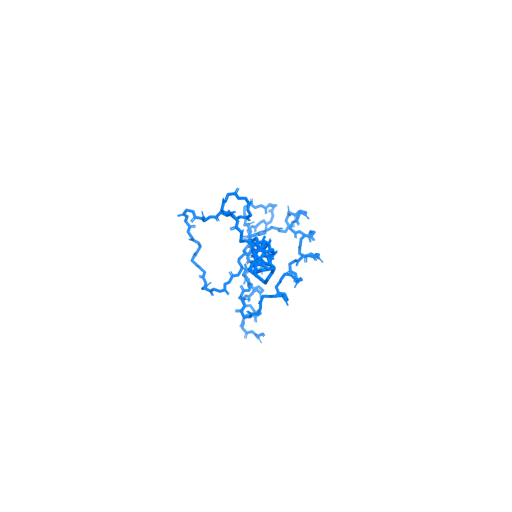3.035 1.00 94.19 100 ASN A CA 1
ATOM 782 C C . ASN A 1 100 ? -6.822 -18.353 4.433 1.00 94.19 100 ASN A C 1
ATOM 784 O O . ASN A 1 100 ? -6.785 -19.116 5.400 1.00 94.19 100 ASN A O 1
ATOM 788 N N . GLY A 1 101 ? -7.178 -17.067 4.535 1.00 69.81 101 GLY A N 1
ATOM 789 C CA . GLY A 1 101 ? -7.515 -16.384 5.797 1.00 69.81 101 GLY A CA 1
ATOM 790 C C . GLY A 1 101 ? -6.311 -15.807 6.532 1.00 69.81 101 GLY A C 1
ATOM 791 O O . GLY A 1 101 ? -6.511 -15.424 7.707 1.00 69.81 101 GLY A O 1
#

pLDDT: mean 88.38, std 16.6, range [48.94, 98.56]

Foldseek 3Di:
DVVVVVVVVVVVPPPPPPDPDDPPRHHDDPDDDPDDPQEDEDEDEPQDVVRVVCVVPPPVVPVVVRPPHHYHYQQQLVDDPCSVVVRVVVVVVVVVVVVVD

Radius of gyration: 21.62 Å; chains: 1; bounding box: 30×56×59 Å